Protein AF-A0A6G0HHI4-F1 (afdb_monomer)

Organism: Larimichthys crocea (NCBI:txid215358)

pLDDT: mean 81.42, std 19.6, range [35.16, 97.31]

Foldseek 3Di:
DDDDPDDPPPPPPVLPAFDFAADALVLLQVLVLVLVVPQDPVQVVCVVVVHHDPVNVVSVVVSLVVSLVSLLVRRCVRRVVVLVVVLVVDVVPDPPDPSPPRRQDDLVSSCRSHPCSVQVNCCVNVVNRGDDDPVNVVSSSVSSVSSSVSNSVVSVVVVVVSVVVPDDPDDDD

Secondary structure (DSSP, 8-state):
-------------------PPPPPHHHHHHHHHHHHTTS-HHHHHHHHTT---HHHHHHHHHHHHHHHHHHHHHHHHHHHHHHHHHHHHHHHH-TT--GGGSSPPPHHHHHHHHTTHHHHHHHHHHSSPPPP-HHHHHHHHHHHHHHHHHHHHHHHHHHHHHHHTTS------

Sequence (173 aa):
MENEDSLEESRELTYRKLDVPIITSEALEPVVTLFLSAITDDQWVLLAADQIDFETFTLLYDMCHEVTNVITTWILDVVEPQIKNWISTATAQDRNMRHHDYYSLTEDNVKASIGNSFDRCFGEVTGIPQERSNESVILLEMIASEVKKRLNESLAGLISSAGQSVLPTDRVY

Solvent-accessible surface area (backbone atoms only — not comparable to full-atom values): 10360 Å² total; per-residue (Å²): 140,83,87,90,89,81,79,84,72,76,78,74,74,76,80,62,76,80,69,70,59,74,50,51,26,80,76,47,36,67,57,54,43,59,43,58,70,68,58,47,73,70,54,52,53,34,49,77,69,80,39,79,54,72,67,59,48,50,45,55,50,52,40,55,51,51,53,39,48,52,55,38,51,58,40,42,72,52,38,50,60,52,52,54,51,48,52,59,52,39,78,75,72,56,93,80,68,77,70,76,84,62,72,69,66,49,49,66,56,43,43,63,20,39,63,61,23,62,39,49,24,53,12,65,70,69,71,48,89,50,72,90,44,73,67,57,49,52,50,49,51,54,46,22,50,53,32,33,49,56,48,44,54,52,51,52,52,53,56,53,53,61,63,63,75,68,65,79,90,82,79,85,133

Mean predicted aligned error: 10.13 Å

Nearest PDB structures (foldseek):
  8x61-assembly1_C  TM=5.637E-01  e=3.026E-01  Escherichia coli K-12
  6n63-assembly1_A-2  TM=2.030E-01  e=3.535E+00  Bacillus thermotolerans

Radius of gyration: 23.06 Å; Cα contacts (8 Å, |Δi|>4): 121; chains: 1; bounding box: 66×43×77 Å

Structure (mmCIF, N/CA/C/O backbone):
data_AF-A0A6G0HHI4-F1
#
_entry.id   AF-A0A6G0HHI4-F1
#
loop_
_atom_site.group_PDB
_atom_site.id
_atom_site.type_symbol
_atom_site.label_atom_id
_atom_site.label_alt_id
_atom_site.label_comp_id
_atom_site.label_asym_id
_atom_site.label_entity_id
_atom_site.label_seq_id
_atom_site.pdbx_PDB_ins_code
_atom_site.Cartn_x
_atom_site.Cartn_y
_atom_site.Cartn_z
_atom_site.occupancy
_atom_site.B_iso_or_equiv
_atom_site.auth_seq_id
_atom_site.auth_comp_id
_atom_site.auth_asym_id
_atom_site.auth_atom_id
_atom_site.pdbx_PDB_model_num
ATOM 1 N N . MET A 1 1 ? 20.459 30.295 -53.276 1.00 40.28 1 MET A N 1
ATOM 2 C CA . MET A 1 1 ? 21.750 29.786 -52.782 1.00 40.28 1 MET A CA 1
ATOM 3 C C . MET A 1 1 ? 21.538 29.578 -51.304 1.00 40.28 1 MET A C 1
ATOM 5 O O . MET A 1 1 ? 21.329 30.546 -50.587 1.00 40.28 1 MET A O 1
ATOM 9 N N . GLU A 1 2 ? 21.329 28.316 -50.962 1.00 41.97 2 GLU A N 1
ATOM 10 C CA . GLU A 1 2 ? 20.867 27.834 -49.666 1.00 41.97 2 GLU A CA 1
ATOM 11 C C . GLU A 1 2 ? 22.032 27.687 -48.676 1.00 41.97 2 GLU A C 1
ATOM 13 O O . GLU A 1 2 ? 23.182 27.561 -49.099 1.00 41.97 2 GLU A O 1
ATOM 18 N N . ASN A 1 3 ? 21.641 27.576 -47.402 1.00 41.69 3 ASN A N 1
ATOM 19 C CA . ASN A 1 3 ? 22.315 26.904 -46.286 1.00 41.69 3 ASN A CA 1
ATOM 20 C C . ASN A 1 3 ? 23.308 27.720 -45.451 1.00 41.69 3 ASN A C 1
ATOM 22 O O . ASN A 1 3 ? 24.467 27.867 -45.813 1.00 41.69 3 ASN A O 1
ATOM 26 N N . GLU A 1 4 ? 22.840 28.143 -44.272 1.00 44.84 4 GLU A N 1
ATOM 27 C CA . GLU A 1 4 ? 23.385 27.676 -42.983 1.00 44.84 4 GLU A CA 1
ATOM 28 C C . GLU A 1 4 ? 22.362 27.941 -41.852 1.00 44.84 4 GLU A C 1
ATOM 30 O O . GLU A 1 4 ? 22.634 28.606 -40.861 1.00 44.84 4 GLU A O 1
ATOM 35 N N . ASP A 1 5 ? 21.147 27.407 -42.023 1.00 45.94 5 ASP A N 1
ATOM 36 C CA . ASP A 1 5 ? 20.240 27.080 -40.914 1.00 45.94 5 ASP A CA 1
ATOM 37 C C . ASP A 1 5 ? 20.416 25.579 -40.641 1.00 45.94 5 ASP A C 1
ATOM 39 O O . ASP A 1 5 ? 19.702 24.752 -41.201 1.00 45.94 5 ASP A O 1
ATOM 43 N N . SER A 1 6 ? 21.417 25.181 -39.854 1.00 48.25 6 SER A N 1
ATOM 44 C CA . SER A 1 6 ? 21.465 23.814 -39.318 1.00 48.25 6 SER A CA 1
ATOM 45 C C . SER A 1 6 ? 22.495 23.699 -38.203 1.00 48.25 6 SER A C 1
ATOM 47 O O . SER A 1 6 ? 23.690 23.723 -38.488 1.00 48.25 6 SER A O 1
ATOM 49 N N . LEU A 1 7 ? 22.019 23.554 -36.963 1.00 41.88 7 LEU A N 1
ATOM 50 C CA . LEU A 1 7 ? 22.574 22.681 -35.905 1.00 41.88 7 LEU A CA 1
ATOM 51 C C . LEU A 1 7 ? 21.975 22.968 -34.518 1.00 41.88 7 LEU A C 1
ATOM 53 O O . LEU A 1 7 ? 22.520 22.537 -33.508 1.00 41.88 7 LEU A O 1
ATOM 57 N N . GLU A 1 8 ? 20.806 23.602 -34.435 1.00 37.97 8 GLU A N 1
ATOM 58 C CA . GLU A 1 8 ? 19.941 23.438 -33.264 1.00 37.97 8 GLU A CA 1
ATOM 59 C C . GLU A 1 8 ? 19.093 22.173 -33.462 1.00 37.97 8 GLU A C 1
ATOM 61 O O . GLU A 1 8 ? 17.866 22.197 -33.527 1.00 37.97 8 GLU A O 1
ATOM 66 N N . GLU A 1 9 ? 19.789 21.044 -33.650 1.00 39.16 9 GLU A N 1
ATOM 67 C CA . GLU A 1 9 ? 19.179 19.723 -33.622 1.00 39.16 9 GLU A CA 1
ATOM 68 C C . GLU A 1 9 ? 18.684 19.532 -32.193 1.00 39.16 9 GLU A C 1
ATOM 70 O O . GLU A 1 9 ? 19.435 19.302 -31.240 1.00 39.16 9 GLU A O 1
ATOM 75 N N . SER A 1 10 ? 17.392 19.789 -32.057 1.00 40.38 10 SER A N 1
ATOM 76 C CA . SER A 1 10 ? 16.612 19.694 -30.849 1.00 40.38 10 SER A CA 1
ATOM 77 C C . SER A 1 10 ? 16.798 18.276 -30.337 1.00 40.38 10 SER A C 1
ATOM 79 O O . SER A 1 10 ? 16.178 17.332 -30.822 1.00 40.38 10 SER A O 1
ATOM 81 N N . ARG A 1 11 ? 17.702 18.108 -29.370 1.00 42.28 11 ARG A N 1
ATOM 82 C CA . ARG A 1 11 ? 17.750 16.918 -28.532 1.00 42.28 11 ARG A CA 1
ATOM 83 C C . ARG A 1 11 ? 16.449 16.911 -27.745 1.00 42.28 11 ARG A C 1
ATOM 85 O O . ARG A 1 11 ? 16.409 17.364 -26.603 1.00 42.28 11 ARG A O 1
ATOM 92 N N . GLU A 1 12 ? 15.382 16.425 -28.372 1.00 39.66 12 GLU A N 1
ATOM 93 C CA . GLU A 1 12 ? 14.234 15.855 -27.687 1.00 39.66 12 GLU A CA 1
ATOM 94 C C . GLU A 1 12 ? 14.787 14.704 -26.850 1.00 39.66 12 GLU A C 1
ATOM 96 O O . GLU A 1 12 ? 14.835 13.545 -27.258 1.00 39.66 12 GLU A O 1
ATOM 101 N N . LEU A 1 13 ? 15.293 15.055 -25.669 1.00 42.84 13 LEU A N 1
ATOM 102 C CA . LEU A 1 13 ? 15.484 14.134 -24.572 1.00 42.84 13 LEU A CA 1
ATOM 103 C C . LEU A 1 13 ? 14.096 13.556 -24.330 1.00 42.84 13 LEU A C 1
ATOM 105 O O . LEU A 1 13 ? 13.238 14.200 -23.728 1.00 42.84 13 LEU A O 1
ATOM 109 N N . THR A 1 14 ? 13.830 12.389 -24.910 1.00 45.72 14 THR A N 1
ATOM 110 C CA . THR A 1 14 ? 12.568 11.691 -24.732 1.00 45.72 14 THR A CA 1
ATOM 111 C C . THR A 1 14 ? 12.536 11.267 -23.269 1.00 45.72 14 THR A C 1
ATOM 113 O O . THR A 1 14 ? 13.063 10.216 -22.908 1.00 45.72 14 THR A O 1
ATOM 116 N N . TYR A 1 15 ? 12.001 12.123 -22.396 1.00 50.81 15 TYR A N 1
ATOM 117 C CA . TYR A 1 15 ? 11.736 11.804 -20.999 1.00 50.81 15 TYR A CA 1
ATOM 118 C C . TYR A 1 15 ? 10.744 10.643 -20.987 1.00 50.81 15 TYR A C 1
ATOM 120 O O . TYR A 1 15 ? 9.532 10.837 -21.079 1.00 50.81 15 TYR A O 1
ATOM 128 N N . ARG A 1 16 ? 11.255 9.409 -20.950 1.00 60.31 16 ARG A N 1
ATOM 129 C CA . ARG A 1 16 ? 10.415 8.227 -20.784 1.00 60.31 16 ARG A CA 1
ATOM 130 C C . ARG A 1 16 ? 9.965 8.199 -19.334 1.00 60.31 16 ARG A C 1
ATOM 132 O O . ARG A 1 16 ? 10.750 7.932 -18.433 1.00 60.31 16 ARG A O 1
ATOM 139 N N . LYS A 1 17 ? 8.703 8.560 -19.123 1.00 71.44 17 LYS A N 1
ATOM 140 C CA . LYS A 1 17 ? 8.039 8.467 -17.828 1.00 71.44 17 LYS A CA 1
ATOM 141 C C . LYS A 1 17 ? 7.847 6.988 -17.486 1.00 71.44 17 LYS A C 1
ATOM 143 O O . LYS A 1 17 ? 7.462 6.217 -18.358 1.00 71.44 17 LYS A O 1
ATOM 148 N N . LEU A 1 18 ? 8.136 6.608 -16.243 1.00 82.00 18 LEU A N 1
ATOM 149 C CA . LEU A 1 18 ? 7.838 5.268 -15.744 1.00 82.00 18 LEU A CA 1
ATOM 150 C C . LEU A 1 18 ? 6.325 5.078 -15.649 1.00 82.00 18 LEU A C 1
ATOM 152 O O . LEU A 1 18 ? 5.628 5.913 -15.062 1.00 82.00 18 LEU A O 1
ATOM 156 N N . ASP A 1 19 ? 5.839 3.968 -16.189 1.00 86.44 19 ASP A N 1
ATOM 157 C CA . ASP A 1 19 ? 4.467 3.535 -15.980 1.00 86.44 19 ASP A CA 1
ATOM 158 C C . ASP A 1 19 ? 4.373 2.901 -14.593 1.00 86.44 19 ASP A C 1
ATOM 160 O O . ASP A 1 19 ? 4.983 1.866 -14.319 1.00 86.44 19 ASP A O 1
ATOM 164 N N . VAL A 1 20 ? 3.631 3.551 -13.701 1.00 90.81 20 VAL A N 1
ATOM 165 C CA . VAL A 1 20 ? 3.401 3.081 -12.332 1.00 90.81 20 VAL A CA 1
ATOM 166 C C . VAL A 1 20 ? 2.011 2.447 -12.275 1.00 90.81 20 VAL A C 1
ATOM 168 O O . VAL A 1 20 ? 1.058 3.066 -12.756 1.00 90.81 20 VAL A O 1
ATOM 171 N N . PRO A 1 21 ? 1.862 1.231 -11.718 1.00 93.88 21 PRO A N 1
ATOM 172 C CA . PRO A 1 21 ? 0.564 0.571 -11.650 1.00 93.88 21 PRO A CA 1
ATOM 173 C C . PRO A 1 21 ? -0.391 1.329 -10.731 1.00 93.88 21 PRO A C 1
ATOM 175 O O . PRO A 1 21 ? 0.035 2.021 -9.812 1.00 93.88 21 PRO A O 1
ATOM 178 N N . ILE A 1 22 ? -1.692 1.160 -10.946 1.00 94.06 22 ILE A N 1
ATOM 179 C CA . ILE A 1 22 ? -2.702 1.580 -9.973 1.00 94.06 22 ILE A CA 1
ATOM 180 C C . ILE A 1 22 ? -2.831 0.454 -8.946 1.00 94.06 22 ILE A C 1
ATOM 182 O O . ILE A 1 22 ? -3.138 -0.680 -9.314 1.00 94.06 22 ILE A O 1
ATOM 186 N N . ILE A 1 23 ? -2.598 0.760 -7.673 1.00 94.50 23 ILE A N 1
ATOM 187 C CA . ILE A 1 23 ? -2.856 -0.167 -6.570 1.00 94.50 23 ILE A CA 1
ATOM 188 C C . ILE A 1 23 ? -4.351 -0.136 -6.286 1.00 94.50 23 ILE A C 1
ATOM 190 O O . ILE A 1 23 ? -4.902 0.934 -6.032 1.00 94.50 23 ILE A O 1
ATOM 194 N N . THR A 1 24 ? -5.017 -1.287 -6.331 1.00 93.81 24 THR A N 1
ATOM 195 C CA . THR A 1 24 ? -6.453 -1.392 -6.033 1.00 93.81 24 THR A CA 1
ATOM 196 C C . THR A 1 24 ? -6.689 -1.732 -4.564 1.00 93.81 24 THR A C 1
ATOM 198 O O . THR A 1 24 ? -5.782 -2.196 -3.872 1.00 93.81 24 THR A O 1
ATOM 201 N N . SER A 1 25 ? -7.908 -1.505 -4.065 1.00 93.12 25 SER A N 1
ATOM 202 C CA . SER A 1 25 ? -8.268 -1.937 -2.709 1.00 93.12 25 SER A CA 1
ATOM 203 C C . SER A 1 25 ? -8.204 -3.460 -2.572 1.00 93.12 25 SER A C 1
ATOM 205 O O . SER A 1 25 ? -7.693 -3.942 -1.566 1.00 93.12 25 SER A O 1
ATOM 207 N N . GLU A 1 26 ? -8.570 -4.207 -3.622 1.00 93.38 26 GLU A N 1
ATOM 208 C CA . GLU A 1 26 ? -8.493 -5.678 -3.641 1.00 93.38 26 GLU A CA 1
ATOM 209 C C . GLU A 1 26 ? -7.058 -6.200 -3.442 1.00 93.38 26 GLU A C 1
ATOM 211 O O . GLU A 1 26 ? -6.854 -7.280 -2.894 1.00 93.38 26 GLU A O 1
ATOM 216 N N . ALA A 1 27 ? -6.045 -5.437 -3.868 1.00 92.50 27 ALA A N 1
ATOM 217 C CA . ALA A 1 27 ? -4.642 -5.790 -3.652 1.00 92.50 27 ALA A CA 1
ATOM 218 C C . ALA A 1 27 ? -4.217 -5.659 -2.178 1.00 92.50 27 ALA A C 1
ATOM 220 O O . ALA A 1 27 ? -3.324 -6.374 -1.722 1.00 92.50 27 ALA A O 1
ATOM 221 N N . LEU A 1 28 ? -4.843 -4.740 -1.437 1.00 95.00 28 LEU A N 1
ATOM 222 C CA . LEU A 1 28 ? -4.526 -4.432 -0.039 1.00 95.00 28 LEU A CA 1
ATOM 223 C C . LEU A 1 28 ? -5.401 -5.217 0.947 1.00 95.00 28 LEU A C 1
ATOM 225 O O . LEU A 1 28 ? -4.963 -5.494 2.065 1.00 95.00 28 LEU A O 1
ATOM 229 N N . GLU A 1 29 ? -6.616 -5.584 0.535 1.00 95.62 29 GLU A N 1
ATOM 230 C CA . GLU A 1 29 ? -7.634 -6.245 1.358 1.00 95.62 29 GLU A CA 1
ATOM 231 C C . GLU A 1 29 ? -7.112 -7.480 2.111 1.00 95.62 29 GLU A C 1
ATOM 233 O O . GLU A 1 29 ? -7.363 -7.560 3.317 1.00 95.62 29 GLU A O 1
ATOM 238 N N . PRO A 1 30 ? -6.340 -8.411 1.507 1.00 96.06 30 PRO A N 1
ATOM 239 C CA . PRO A 1 30 ? -5.863 -9.591 2.228 1.00 96.06 30 PRO A CA 1
ATOM 240 C C . PRO A 1 30 ? -4.956 -9.242 3.412 1.00 96.06 30 PRO A C 1
ATOM 242 O O . PRO A 1 30 ? -5.048 -9.872 4.464 1.00 96.06 30 PRO A O 1
ATOM 245 N N . VAL A 1 31 ? -4.099 -8.228 3.253 1.00 96.38 31 VAL A N 1
ATOM 246 C CA . VAL A 1 31 ? -3.189 -7.777 4.313 1.00 96.38 31 VAL A CA 1
ATOM 247 C C . VAL A 1 31 ? -3.983 -7.086 5.409 1.00 96.38 31 VAL A C 1
ATOM 249 O O . VAL A 1 31 ? -3.876 -7.462 6.571 1.00 96.38 31 VAL A O 1
ATOM 252 N N . VAL A 1 32 ? -4.824 -6.116 5.051 1.00 95.81 32 VAL A N 1
ATOM 253 C CA . VAL A 1 32 ? -5.610 -5.361 6.036 1.00 95.81 32 VAL A CA 1
ATOM 254 C C . VAL A 1 32 ? -6.547 -6.293 6.813 1.00 95.81 32 VAL A C 1
ATOM 256 O O . VAL A 1 32 ? -6.601 -6.224 8.038 1.00 95.81 32 VAL A O 1
ATOM 259 N N . THR A 1 33 ? -7.208 -7.234 6.136 1.00 96.62 33 THR A N 1
ATOM 260 C CA . THR A 1 33 ? -8.080 -8.234 6.776 1.00 96.62 33 THR A CA 1
ATOM 261 C C . THR A 1 33 ? -7.317 -9.111 7.761 1.00 96.62 33 THR A C 1
ATOM 263 O O . THR A 1 33 ? -7.795 -9.343 8.872 1.00 96.62 33 THR A O 1
ATOM 266 N N . LEU A 1 34 ? -6.125 -9.589 7.385 1.00 96.56 34 LEU A N 1
ATOM 267 C CA . LEU A 1 34 ? -5.307 -10.443 8.247 1.00 96.56 34 LEU A CA 1
ATOM 268 C C . LEU A 1 34 ? -5.020 -9.772 9.594 1.00 96.56 34 LEU A C 1
ATOM 270 O O . LEU A 1 34 ? -5.200 -10.400 10.634 1.00 96.56 34 LEU A O 1
ATOM 274 N N . PHE A 1 35 ? -4.613 -8.504 9.579 1.00 96.88 35 PHE A N 1
ATOM 275 C CA . PHE A 1 35 ? -4.255 -7.792 10.805 1.00 96.88 35 PHE A CA 1
ATOM 276 C C . PHE A 1 35 ? -5.476 -7.298 11.583 1.00 96.88 35 PHE A C 1
ATOM 278 O O . PHE A 1 35 ? -5.524 -7.471 12.798 1.00 96.88 35 PHE A O 1
ATOM 285 N N . LEU A 1 36 ? -6.491 -6.737 10.918 1.00 94.94 36 LEU A N 1
ATOM 286 C CA . LEU A 1 36 ? -7.679 -6.231 11.617 1.00 94.94 36 LEU A CA 1
ATOM 287 C C . LEU A 1 36 ? -8.533 -7.351 12.224 1.00 94.94 36 LEU A C 1
ATOM 289 O O . LEU A 1 36 ? -9.130 -7.147 13.277 1.00 94.94 36 LEU A O 1
ATOM 293 N N . SER A 1 37 ? -8.557 -8.544 11.619 1.00 94.69 37 SER A N 1
ATOM 294 C CA . SER A 1 37 ? -9.249 -9.712 12.193 1.00 94.69 37 SER A CA 1
ATOM 295 C C . SER A 1 37 ? -8.569 -10.282 13.442 1.00 94.69 37 SER A C 1
ATOM 297 O O . SER A 1 37 ? -9.194 -11.043 14.179 1.00 94.69 37 SER A O 1
ATOM 299 N N . ALA A 1 38 ? -7.309 -9.912 13.693 1.00 96.06 38 ALA A N 1
ATOM 300 C CA . ALA A 1 38 ? -6.579 -10.291 14.898 1.00 96.06 38 ALA A CA 1
ATOM 301 C C . ALA A 1 38 ? -6.856 -9.351 16.086 1.00 96.06 38 ALA A C 1
ATOM 303 O O . ALA A 1 38 ? -6.501 -9.691 17.214 1.00 96.06 38 ALA A O 1
ATOM 304 N N . ILE A 1 39 ? -7.495 -8.197 15.854 1.00 95.88 39 ILE A N 1
ATOM 305 C CA . ILE A 1 39 ? -7.887 -7.265 16.915 1.00 95.88 39 ILE A CA 1
ATOM 306 C C . ILE A 1 39 ? -9.145 -7.798 17.605 1.00 95.88 39 ILE A C 1
ATOM 308 O O . ILE A 1 39 ? -10.177 -8.027 16.971 1.00 95.88 39 ILE A O 1
ATOM 312 N N . THR A 1 40 ? -9.051 -7.991 18.917 1.00 96.12 40 THR A N 1
ATOM 313 C CA . THR A 1 40 ? -10.148 -8.491 19.758 1.00 96.12 40 THR A CA 1
ATOM 314 C C . THR A 1 40 ? -11.193 -7.412 20.056 1.00 96.12 40 THR A C 1
ATOM 316 O O . THR A 1 40 ? -10.910 -6.218 19.976 1.00 96.12 40 THR A O 1
ATOM 319 N N . ASP A 1 41 ? -12.398 -7.818 20.467 1.00 95.75 41 ASP A N 1
ATOM 320 C CA . ASP A 1 41 ? -13.475 -6.883 20.832 1.00 95.75 41 ASP A CA 1
ATOM 321 C C . ASP A 1 41 ? -13.051 -5.894 21.935 1.00 95.75 41 ASP A C 1
ATOM 323 O O . ASP A 1 41 ? -13.337 -4.701 21.840 1.00 95.75 41 ASP A O 1
ATOM 327 N N . ASP A 1 42 ? -12.315 -6.359 22.952 1.00 96.75 42 ASP A N 1
ATOM 328 C CA . ASP A 1 42 ? -11.814 -5.500 24.033 1.00 96.75 42 ASP A CA 1
ATOM 329 C C . ASP A 1 42 ? -10.817 -4.452 23.506 1.00 96.75 42 ASP A C 1
ATOM 331 O O . ASP A 1 42 ? -10.856 -3.288 23.912 1.00 96.75 42 ASP A O 1
ATOM 335 N N . GLN A 1 43 ? -9.960 -4.829 22.554 1.00 96.81 43 GLN A N 1
ATOM 336 C CA . GLN A 1 43 ? -9.022 -3.908 21.906 1.00 96.81 43 GLN A CA 1
ATOM 337 C C . GLN A 1 43 ? -9.743 -2.899 21.008 1.00 96.81 43 GLN A C 1
ATOM 339 O O . GLN A 1 43 ? -9.385 -1.721 21.004 1.00 96.81 43 GLN A O 1
ATOM 344 N N . TRP A 1 44 ? -10.807 -3.309 20.313 1.00 95.06 44 TRP A N 1
ATOM 345 C CA . TRP A 1 44 ? -11.673 -2.379 19.584 1.00 95.06 44 TRP A CA 1
ATOM 346 C C . TRP A 1 44 ? -12.342 -1.362 20.513 1.00 95.06 44 TRP A C 1
ATOM 348 O O . TRP A 1 44 ? -12.425 -0.182 20.168 1.00 95.06 44 TRP A O 1
ATOM 358 N N . VAL A 1 45 ? -12.771 -1.782 21.708 1.00 96.31 45 VAL A N 1
ATOM 359 C CA . VAL A 1 45 ? -13.318 -0.873 22.731 1.00 96.31 45 VAL A CA 1
ATOM 360 C C . VAL A 1 45 ? -12.260 0.123 23.212 1.00 96.31 45 VAL A C 1
ATOM 362 O O . VAL A 1 45 ? -12.577 1.303 23.370 1.00 96.31 45 VAL A O 1
ATOM 365 N N . LEU A 1 46 ? -11.012 -0.312 23.414 1.00 96.81 46 LEU A N 1
ATOM 366 C CA . LEU A 1 46 ? -9.909 0.587 23.772 1.00 96.81 46 LEU A CA 1
ATOM 367 C C . LEU A 1 46 ? -9.631 1.610 22.667 1.00 96.81 46 LEU A C 1
ATOM 369 O O . LEU A 1 46 ? -9.570 2.805 22.956 1.00 96.81 46 LEU A O 1
ATOM 373 N N . LEU A 1 47 ? -9.542 1.163 21.411 1.00 93.50 47 LEU A N 1
ATOM 374 C CA . LEU A 1 47 ? -9.327 2.040 20.257 1.00 93.50 47 LEU A CA 1
ATOM 375 C C . LEU A 1 47 ? -10.437 3.088 20.127 1.00 93.50 47 LEU A C 1
ATOM 377 O O . LEU A 1 47 ? -10.149 4.257 19.889 1.00 93.50 47 LEU A O 1
ATOM 381 N N . ALA A 1 48 ? -11.695 2.701 20.352 1.00 92.81 48 ALA A N 1
ATOM 382 C CA . ALA A 1 48 ? -12.830 3.626 20.352 1.00 92.81 48 ALA A CA 1
ATOM 383 C C . ALA A 1 48 ? -12.777 4.670 21.487 1.00 92.81 48 ALA A C 1
ATOM 385 O O . ALA A 1 48 ? -13.468 5.686 21.420 1.00 92.81 48 ALA A O 1
ATOM 386 N N . ALA A 1 49 ? -11.978 4.422 22.527 1.00 96.44 49 ALA A N 1
ATOM 387 C CA . ALA A 1 49 ? -11.717 5.338 23.634 1.00 96.44 49 ALA A CA 1
ATOM 388 C C . ALA A 1 49 ? -10.380 6.098 23.487 1.00 96.44 49 ALA A C 1
ATOM 390 O O . ALA A 1 49 ? -9.893 6.651 24.476 1.00 96.44 49 ALA A O 1
ATOM 391 N N . ASP A 1 50 ? -9.781 6.101 22.289 1.00 93.94 50 ASP A N 1
ATOM 392 C CA . ASP A 1 50 ? -8.459 6.672 21.983 1.00 93.94 50 ASP A CA 1
ATOM 393 C C . ASP A 1 50 ? -7.322 6.081 22.840 1.00 93.94 50 ASP A C 1
ATOM 395 O O . ASP A 1 50 ? -6.305 6.726 23.114 1.00 93.94 50 ASP A O 1
ATOM 399 N N . GLN A 1 51 ? -7.489 4.835 23.286 1.00 96.62 51 GLN A N 1
ATOM 400 C CA . GLN A 1 51 ? -6.483 4.082 24.024 1.00 96.62 51 GLN A CA 1
ATOM 401 C C . GLN A 1 51 ? -5.923 2.965 23.154 1.00 96.62 51 GLN A C 1
ATOM 403 O O . GLN A 1 51 ? -6.637 2.305 22.406 1.00 96.62 51 GLN A O 1
ATOM 408 N N . ILE A 1 52 ? -4.621 2.731 23.279 1.00 96.19 52 ILE A N 1
ATOM 409 C CA . ILE A 1 52 ? -3.937 1.671 22.553 1.00 96.19 52 ILE A CA 1
ATOM 410 C C . ILE A 1 52 ? -3.038 0.910 23.519 1.00 96.19 52 ILE A C 1
ATOM 412 O O . ILE A 1 52 ? -2.197 1.497 24.205 1.00 96.19 52 ILE A O 1
ATOM 416 N N . ASP A 1 53 ? -3.254 -0.398 23.612 1.00 96.56 53 ASP A N 1
ATOM 417 C CA . ASP A 1 53 ? -2.331 -1.278 24.314 1.00 96.56 53 ASP A CA 1
ATOM 418 C C . ASP A 1 53 ? -1.147 -1.653 23.411 1.00 96.56 53 ASP A C 1
ATOM 420 O O . ASP A 1 53 ? -1.106 -1.356 22.214 1.00 96.56 53 ASP A O 1
ATOM 424 N N . PHE A 1 54 ? -0.131 -2.274 24.006 1.00 96.50 54 PHE A N 1
ATOM 425 C CA . PHE A 1 54 ? 1.086 -2.621 23.280 1.00 96.50 54 PHE A CA 1
ATOM 426 C C . PHE A 1 54 ? 0.828 -3.625 22.146 1.00 96.50 54 PHE A C 1
ATOM 428 O O . PHE A 1 54 ? 1.419 -3.500 21.079 1.00 96.50 54 PHE A O 1
ATOM 435 N N . GLU A 1 55 ? -0.061 -4.595 22.359 1.00 96.44 55 GLU A N 1
ATOM 436 C CA . GLU A 1 55 ? -0.358 -5.642 21.378 1.00 96.44 55 GLU A CA 1
ATOM 437 C C . GLU A 1 55 ? -1.076 -5.073 20.149 1.00 96.44 55 GLU A C 1
ATOM 439 O O . GLU A 1 55 ? -0.659 -5.316 19.016 1.00 96.44 55 GLU A O 1
ATOM 444 N N . THR A 1 56 ? -2.078 -4.225 20.370 1.00 96.88 56 THR A N 1
ATOM 445 C CA . THR A 1 56 ? -2.795 -3.495 19.318 1.00 96.88 56 THR A CA 1
ATOM 446 C C . THR A 1 56 ? -1.848 -2.574 18.558 1.00 96.88 56 THR A C 1
ATOM 448 O O . THR A 1 56 ? -1.887 -2.523 17.329 1.00 96.88 56 THR A O 1
ATOM 451 N N . PHE A 1 57 ? -0.953 -1.874 19.264 1.00 96.69 57 PHE A N 1
ATOM 452 C CA . PHE A 1 57 ? 0.074 -1.052 18.624 1.00 96.69 57 PHE A CA 1
ATOM 453 C C . PHE A 1 57 ? 0.971 -1.880 17.699 1.00 96.69 57 PHE A C 1
ATOM 455 O O . PHE A 1 57 ? 1.184 -1.484 16.554 1.00 96.69 57 PHE A O 1
ATOM 462 N N . THR A 1 58 ? 1.469 -3.028 18.163 1.00 97.00 58 THR A N 1
ATOM 463 C CA . THR A 1 58 ? 2.300 -3.919 17.344 1.00 97.00 58 THR A CA 1
ATOM 464 C C . THR A 1 58 ? 1.543 -4.421 16.117 1.00 97.00 58 THR A C 1
ATOM 466 O O . THR A 1 58 ? 2.075 -4.324 15.016 1.00 97.00 58 THR A O 1
ATOM 469 N N . LEU A 1 59 ? 0.288 -4.855 16.267 1.00 97.00 59 LEU A N 1
ATOM 470 C CA . LEU A 1 59 ? -0.537 -5.311 15.141 1.00 97.00 59 LEU A CA 1
ATOM 471 C C . LEU A 1 59 ? -0.735 -4.221 14.079 1.00 97.00 59 LEU A C 1
ATOM 473 O O . LEU A 1 59 ? -0.558 -4.478 12.889 1.00 97.00 59 LEU A O 1
ATOM 477 N N . LEU A 1 60 ? -1.074 -2.996 14.489 1.00 95.69 60 LEU A N 1
ATOM 478 C CA . LEU A 1 60 ? -1.280 -1.880 13.559 1.00 95.69 60 LEU A CA 1
ATOM 479 C C . LEU A 1 60 ? 0.030 -1.409 12.913 1.00 95.69 60 LEU A C 1
ATOM 481 O O . LEU A 1 60 ? 0.034 -1.014 11.744 1.00 95.69 60 LEU A O 1
ATOM 485 N N . TYR A 1 61 ? 1.140 -1.466 13.650 1.00 95.62 61 TYR A N 1
ATOM 486 C CA . TYR A 1 61 ? 2.470 -1.176 13.121 1.00 95.62 61 TYR A CA 1
ATOM 487 C C . TYR A 1 61 ? 2.878 -2.195 12.051 1.00 95.62 61 TYR A C 1
ATOM 489 O O . TYR A 1 61 ? 3.254 -1.803 10.943 1.00 95.62 61 TYR A O 1
ATOM 497 N N . ASP A 1 62 ? 2.743 -3.487 12.351 1.00 97.19 62 ASP A N 1
ATOM 498 C CA . ASP A 1 62 ? 3.072 -4.575 11.428 1.00 97.19 62 ASP A CA 1
ATOM 499 C C . ASP A 1 62 ? 2.169 -4.538 10.189 1.00 97.19 62 ASP A C 1
ATOM 501 O O . ASP A 1 62 ? 2.649 -4.699 9.067 1.00 97.19 62 ASP A O 1
ATOM 505 N N . MET A 1 63 ? 0.885 -4.204 10.357 1.00 96.62 63 MET A N 1
ATOM 506 C CA . MET A 1 63 ? -0.029 -3.973 9.237 1.00 96.62 63 MET A CA 1
ATOM 507 C C . MET A 1 63 ? 0.477 -2.863 8.312 1.00 96.62 63 MET A C 1
ATOM 509 O O . MET A 1 63 ? 0.555 -3.061 7.099 1.00 96.62 63 MET A O 1
ATOM 513 N N . CYS A 1 64 ? 0.842 -1.698 8.859 1.00 95.81 64 CYS A N 1
ATOM 514 C CA . CYS A 1 64 ? 1.385 -0.588 8.070 1.00 95.81 64 CYS A CA 1
ATOM 515 C C . CYS A 1 64 ? 2.679 -0.987 7.345 1.00 95.81 64 CYS A C 1
ATOM 517 O O . CYS A 1 64 ? 2.899 -0.599 6.191 1.00 95.81 64 CYS A O 1
ATOM 519 N N . HIS A 1 65 ? 3.532 -1.773 8.006 1.00 96.31 65 HIS A N 1
ATOM 520 C CA . HIS A 1 65 ? 4.762 -2.289 7.420 1.00 96.31 65 HIS A CA 1
ATOM 521 C C . HIS A 1 65 ? 4.482 -3.223 6.234 1.00 96.31 65 HIS A C 1
ATOM 523 O O . HIS A 1 65 ? 5.044 -3.029 5.154 1.00 96.31 65 HIS A O 1
ATOM 529 N N . GLU A 1 66 ? 3.575 -4.186 6.392 1.00 97.31 66 GLU A N 1
ATOM 530 C CA . GLU A 1 66 ? 3.234 -5.137 5.329 1.00 97.31 66 GLU A CA 1
ATOM 531 C C . GLU A 1 66 ? 2.487 -4.492 4.166 1.00 97.31 66 GLU A C 1
ATOM 533 O O . GLU A 1 66 ? 2.781 -4.773 3.006 1.00 97.31 66 GLU A O 1
ATOM 538 N N . VAL A 1 67 ? 1.595 -3.544 4.442 1.00 96.00 67 VAL A N 1
ATOM 539 C CA . VAL A 1 67 ? 0.985 -2.695 3.412 1.00 96.00 67 VAL A CA 1
ATOM 540 C C . VAL A 1 67 ? 2.059 -1.985 2.582 1.00 96.00 67 VAL A C 1
ATOM 542 O O . VAL A 1 67 ? 2.014 -1.990 1.350 1.00 96.00 67 VAL A O 1
ATOM 545 N N . THR A 1 68 ? 3.055 -1.400 3.251 1.00 96.81 68 THR A N 1
ATOM 546 C CA . THR A 1 68 ? 4.175 -0.719 2.588 1.00 96.81 68 THR A CA 1
ATOM 547 C C . THR A 1 68 ? 4.986 -1.698 1.737 1.00 96.81 68 THR A C 1
ATOM 549 O O . THR A 1 68 ? 5.366 -1.357 0.612 1.00 96.81 68 THR A O 1
ATOM 552 N N . ASN A 1 69 ? 5.223 -2.920 2.228 1.00 96.69 69 ASN A N 1
ATOM 553 C CA . ASN A 1 69 ? 5.890 -3.981 1.469 1.00 96.69 69 ASN A CA 1
ATOM 554 C C . ASN A 1 69 ? 5.110 -4.335 0.203 1.00 96.69 69 ASN A C 1
ATOM 556 O O . ASN A 1 69 ? 5.683 -4.291 -0.883 1.00 96.69 69 ASN A O 1
ATOM 560 N N . VAL A 1 70 ? 3.810 -4.621 0.323 1.00 96.06 70 VAL A N 1
ATOM 561 C CA . VAL A 1 70 ? 2.958 -5.006 -0.812 1.00 96.06 70 VAL A CA 1
ATOM 562 C C . VAL A 1 70 ? 2.965 -3.937 -1.894 1.00 96.06 70 VAL A C 1
ATOM 564 O O . VAL A 1 70 ? 3.233 -4.249 -3.052 1.00 96.06 70 VAL A O 1
ATOM 567 N N . ILE A 1 71 ? 2.754 -2.671 -1.526 1.00 96.38 71 ILE A N 1
ATOM 568 C CA . ILE A 1 71 ? 2.770 -1.561 -2.488 1.00 96.38 71 ILE A CA 1
ATOM 569 C C . ILE A 1 71 ? 4.141 -1.449 -3.163 1.00 96.38 71 ILE A C 1
ATOM 571 O O . ILE A 1 71 ? 4.221 -1.297 -4.383 1.00 96.38 71 ILE A O 1
ATOM 575 N N . THR A 1 72 ? 5.222 -1.548 -2.384 1.00 96.75 72 THR A N 1
ATOM 576 C CA . THR A 1 72 ? 6.591 -1.483 -2.915 1.00 96.75 72 THR A CA 1
ATOM 577 C C . THR A 1 72 ? 6.832 -2.596 -3.935 1.00 96.75 72 THR A C 1
ATOM 579 O O . THR A 1 72 ? 7.288 -2.314 -5.041 1.00 96.75 72 THR A O 1
ATOM 582 N N . THR A 1 73 ? 6.496 -3.842 -3.598 1.00 95.94 73 THR A N 1
ATOM 583 C CA . THR A 1 73 ? 6.660 -4.998 -4.489 1.00 95.94 73 THR A CA 1
ATOM 584 C C . THR A 1 73 ? 5.847 -4.838 -5.766 1.00 95.94 73 THR A C 1
ATOM 586 O O . THR A 1 73 ? 6.397 -4.977 -6.853 1.00 95.94 73 THR A O 1
ATOM 589 N N . TRP A 1 74 ? 4.573 -4.458 -5.657 1.00 95.19 74 TRP A N 1
ATOM 590 C CA . TRP A 1 74 ? 3.702 -4.282 -6.821 1.00 95.19 74 TRP A CA 1
ATOM 591 C C . TRP A 1 74 ? 4.220 -3.221 -7.790 1.00 95.19 74 TRP A C 1
ATOM 593 O O . TRP A 1 74 ? 4.187 -3.416 -9.005 1.00 95.19 74 TRP A O 1
ATOM 603 N N . ILE A 1 75 ? 4.714 -2.094 -7.271 1.00 95.25 75 ILE A N 1
ATOM 604 C CA . ILE A 1 75 ? 5.293 -1.053 -8.121 1.00 95.25 75 ILE A CA 1
ATOM 605 C C . ILE A 1 75 ? 6.604 -1.542 -8.752 1.00 95.25 75 ILE A C 1
ATOM 607 O O . ILE A 1 75 ? 6.805 -1.324 -9.949 1.00 95.25 75 ILE A O 1
ATOM 611 N N . LEU A 1 76 ? 7.476 -2.229 -8.001 1.00 94.25 76 LEU A N 1
ATOM 612 C CA . LEU A 1 76 ? 8.724 -2.785 -8.544 1.00 94.25 76 LEU A CA 1
ATOM 613 C C . LEU A 1 76 ? 8.475 -3.797 -9.659 1.00 94.25 76 LEU A C 1
ATOM 615 O O . LEU A 1 76 ? 9.126 -3.697 -10.695 1.00 94.25 76 LEU A O 1
ATOM 619 N N . ASP A 1 77 ? 7.512 -4.703 -9.501 1.00 94.81 77 ASP A N 1
ATOM 620 C CA . ASP A 1 77 ? 7.209 -5.736 -10.500 1.00 94.81 77 ASP A CA 1
ATOM 621 C C . ASP A 1 77 ? 6.872 -5.144 -11.879 1.00 94.81 77 ASP A C 1
ATOM 623 O O . ASP A 1 77 ? 7.143 -5.755 -12.915 1.00 94.81 77 ASP A O 1
ATOM 627 N N . VAL A 1 78 ? 6.328 -3.924 -11.910 1.00 93.69 78 VAL A N 1
ATOM 628 C CA . VAL A 1 78 ? 5.983 -3.204 -13.144 1.00 93.69 78 VAL A CA 1
ATOM 629 C C . VAL A 1 78 ? 7.108 -2.282 -13.613 1.00 93.69 78 VAL A C 1
ATOM 631 O O . VAL A 1 78 ? 7.373 -2.188 -14.815 1.00 93.69 78 VAL A O 1
ATOM 634 N N . VAL A 1 79 ? 7.778 -1.589 -12.695 1.00 90.50 79 VAL A N 1
ATOM 635 C CA . VAL A 1 79 ? 8.790 -0.568 -13.008 1.00 90.50 79 VAL A CA 1
ATOM 636 C C . VAL A 1 79 ? 10.153 -1.186 -13.330 1.00 90.50 79 VAL A C 1
ATOM 638 O O . VAL A 1 79 ? 10.841 -0.734 -14.247 1.00 90.50 79 VAL A O 1
ATOM 641 N N . GLU A 1 80 ? 10.548 -2.251 -12.637 1.00 90.75 80 GLU A N 1
ATOM 642 C CA . GLU A 1 80 ? 11.853 -2.894 -12.806 1.00 90.75 80 GLU A CA 1
ATOM 643 C C . GLU A 1 80 ? 12.094 -3.399 -14.246 1.00 90.75 80 GLU A C 1
ATOM 645 O O . GLU A 1 80 ? 13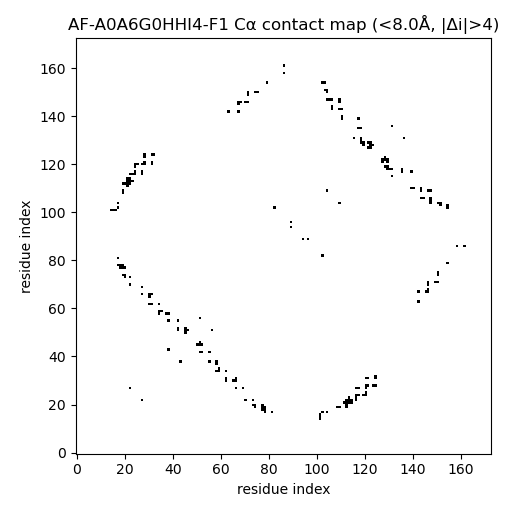.155 -3.104 -14.815 1.00 90.75 80 GLU A O 1
ATOM 650 N N . PRO A 1 81 ? 11.137 -4.089 -14.906 1.00 89.88 81 PRO A N 1
ATOM 651 C CA . PRO A 1 81 ? 11.302 -4.513 -16.295 1.00 89.88 81 PRO A CA 1
ATOM 652 C C . PRO A 1 81 ? 11.446 -3.343 -17.276 1.00 89.88 81 PRO A C 1
ATOM 654 O O . PRO A 1 81 ? 12.217 -3.446 -18.234 1.00 89.88 81 PRO A O 1
ATOM 657 N N . GLN A 1 82 ? 10.751 -2.223 -17.036 1.00 87.56 82 GLN A N 1
ATOM 658 C CA . GLN A 1 82 ? 10.864 -1.022 -17.875 1.00 87.56 82 GLN A CA 1
ATOM 659 C C . GLN A 1 82 ? 12.291 -0.478 -17.838 1.00 87.56 82 GLN A C 1
ATOM 661 O O . GLN A 1 82 ? 12.886 -0.216 -18.883 1.00 87.56 82 GLN A O 1
ATOM 666 N N . ILE A 1 83 ? 12.873 -0.402 -16.641 1.00 83.75 83 ILE A N 1
ATOM 667 C CA . ILE A 1 83 ? 14.234 0.094 -16.429 1.00 83.75 83 ILE A CA 1
ATOM 668 C C . ILE A 1 83 ? 15.257 -0.842 -17.063 1.00 83.75 83 ILE A C 1
ATOM 670 O O . ILE A 1 83 ? 16.139 -0.379 -17.787 1.00 83.75 83 ILE A O 1
ATOM 674 N N . LYS A 1 84 ? 15.121 -2.160 -16.874 1.00 84.88 84 LYS A N 1
ATOM 675 C CA . LYS A 1 84 ? 15.995 -3.151 -17.528 1.00 84.88 84 LYS A CA 1
ATOM 676 C C . LYS A 1 84 ? 15.965 -3.021 -19.051 1.00 84.88 84 LYS A C 1
ATOM 678 O O . LYS A 1 84 ? 17.020 -3.042 -19.684 1.00 84.88 84 LYS A O 1
ATOM 683 N N . ASN A 1 85 ? 14.777 -2.852 -19.632 1.00 83.31 85 ASN A N 1
ATOM 684 C CA . ASN A 1 85 ? 14.616 -2.643 -21.069 1.00 83.31 85 ASN A CA 1
ATOM 685 C C . ASN A 1 85 ? 15.248 -1.321 -21.533 1.00 83.31 85 ASN A C 1
ATOM 687 O O . ASN A 1 85 ? 15.878 -1.252 -22.584 1.00 83.31 85 ASN A O 1
ATOM 691 N N . TRP A 1 86 ? 15.130 -0.250 -20.749 1.00 79.00 86 TRP A N 1
ATOM 692 C CA . TRP A 1 86 ? 15.763 1.020 -21.104 1.00 79.00 86 TRP A CA 1
ATOM 693 C C . TRP A 1 86 ? 17.285 0.925 -21.039 1.00 79.00 86 TRP A C 1
ATOM 695 O O . TRP A 1 86 ? 17.949 1.354 -21.979 1.00 79.00 86 TRP A O 1
ATOM 705 N N . ILE A 1 87 ? 17.843 0.282 -20.011 1.00 76.25 87 ILE A N 1
ATOM 706 C CA . ILE A 1 87 ? 19.287 0.038 -19.897 1.00 76.25 87 ILE A CA 1
ATOM 707 C C . ILE A 1 87 ? 19.806 -0.776 -21.093 1.00 76.25 87 ILE A C 1
ATOM 709 O O . ILE A 1 87 ? 20.815 -0.403 -21.699 1.00 76.25 87 ILE A O 1
ATOM 713 N N . SER A 1 88 ? 19.119 -1.855 -21.482 1.00 74.75 88 SER A N 1
ATOM 714 C CA . SER A 1 88 ? 19.531 -2.672 -22.633 1.00 74.75 88 SER A CA 1
ATOM 715 C C . SER A 1 88 ? 19.476 -1.896 -23.955 1.00 74.75 88 SER A C 1
ATOM 717 O O . SER A 1 88 ? 20.381 -2.021 -24.776 1.00 74.75 88 SER A O 1
ATOM 719 N N . THR A 1 89 ? 18.476 -1.032 -24.153 1.00 70.00 89 THR A N 1
ATOM 720 C CA . THR A 1 89 ? 18.417 -0.164 -25.345 1.00 70.00 89 THR A CA 1
ATOM 721 C C . THR A 1 89 ? 19.470 0.949 -25.335 1.00 70.00 89 THR A C 1
ATOM 723 O O . THR A 1 89 ? 20.088 1.208 -26.364 1.00 70.00 89 THR A O 1
ATOM 726 N N . ALA A 1 90 ? 19.734 1.571 -24.181 1.00 66.75 90 ALA A N 1
ATOM 727 C CA . ALA A 1 90 ? 20.709 2.654 -24.047 1.00 66.75 90 ALA A CA 1
ATOM 728 C C . ALA A 1 90 ? 22.146 2.163 -24.279 1.00 66.75 90 ALA A C 1
ATOM 730 O O . ALA A 1 90 ? 22.907 2.789 -25.015 1.00 66.75 90 ALA A O 1
ATOM 731 N N . THR A 1 91 ? 22.500 0.998 -23.724 1.00 58.62 91 THR A N 1
ATOM 732 C CA . THR A 1 91 ? 23.806 0.355 -23.966 1.00 58.62 91 THR A CA 1
ATOM 733 C C . THR A 1 91 ? 24.060 0.020 -25.439 1.00 58.62 91 THR A C 1
ATOM 735 O O . THR A 1 91 ? 25.220 -0.047 -25.844 1.00 58.62 91 THR A O 1
ATOM 738 N N . ALA A 1 92 ? 23.006 -0.137 -26.247 1.00 58.97 92 ALA A N 1
ATOM 739 C CA . ALA A 1 92 ? 23.113 -0.379 -27.682 1.00 58.97 92 ALA A CA 1
ATOM 740 C C . ALA A 1 92 ? 23.260 0.904 -28.527 1.00 58.97 92 ALA A C 1
ATOM 742 O O . ALA A 1 92 ? 23.692 0.797 -29.674 1.00 58.97 92 ALA A O 1
ATOM 743 N N . GLN A 1 93 ? 22.902 2.089 -28.005 1.00 55.06 93 GLN A N 1
ATOM 744 C CA . GLN A 1 93 ? 22.762 3.306 -28.823 1.00 55.06 93 GLN A CA 1
ATOM 745 C C . GLN A 1 93 ? 23.729 4.459 -28.500 1.00 55.06 93 GLN A C 1
ATOM 747 O O . GLN A 1 93 ? 24.179 5.081 -29.455 1.00 55.06 93 GLN A O 1
ATOM 752 N N . ASP A 1 94 ? 24.122 4.741 -27.251 1.00 51.94 94 ASP A N 1
ATOM 753 C CA . ASP A 1 94 ? 25.207 5.699 -26.929 1.00 51.94 94 ASP A CA 1
ATOM 754 C C . ASP A 1 94 ? 25.516 5.690 -25.415 1.00 51.94 94 ASP A C 1
ATOM 756 O O . ASP A 1 94 ? 24.611 5.628 -24.584 1.00 51.94 94 ASP A O 1
ATOM 760 N N . ARG A 1 95 ? 26.793 5.804 -25.025 1.00 54.00 95 ARG A N 1
ATOM 761 C CA . ARG A 1 95 ? 27.271 5.715 -23.622 1.00 54.00 95 ARG A CA 1
ATOM 762 C C . ARG A 1 95 ? 27.145 7.022 -22.822 1.00 54.00 95 ARG A C 1
ATOM 764 O O . ARG A 1 95 ? 27.585 7.074 -21.677 1.00 54.00 95 ARG A O 1
ATOM 771 N N . ASN A 1 96 ? 26.582 8.081 -23.406 1.00 50.53 96 ASN A N 1
ATOM 772 C CA . ASN A 1 96 ? 26.560 9.430 -22.821 1.00 50.53 96 ASN A CA 1
ATOM 773 C C . ASN A 1 96 ? 25.248 9.828 -22.118 1.00 50.53 96 ASN A C 1
ATOM 775 O O . ASN A 1 96 ? 25.103 10.982 -21.703 1.00 50.53 96 ASN A O 1
ATOM 779 N N . MET A 1 97 ? 24.282 8.918 -21.952 1.00 53.25 97 MET A N 1
ATOM 780 C CA . MET A 1 97 ? 23.064 9.231 -21.196 1.00 53.25 97 MET A CA 1
ATOM 781 C C . MET A 1 97 ? 23.381 9.347 -19.700 1.00 53.25 97 MET A C 1
ATOM 783 O O . MET A 1 97 ? 23.778 8.382 -19.054 1.00 53.25 97 MET A O 1
ATOM 787 N N . ARG A 1 98 ? 23.179 10.537 -19.119 1.00 53.50 98 ARG A N 1
ATO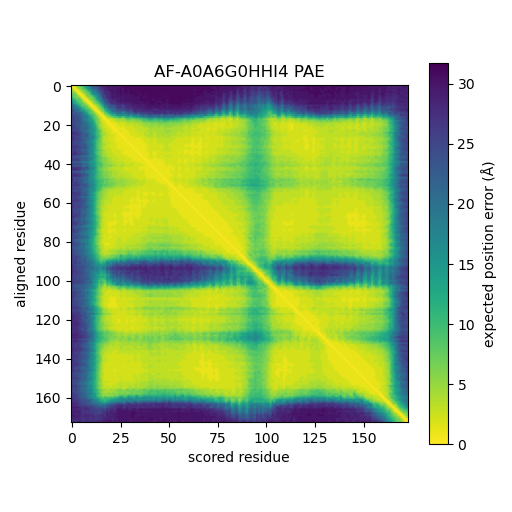M 788 C CA . ARG A 1 98 ? 23.181 10.712 -17.659 1.00 53.50 98 ARG A CA 1
AT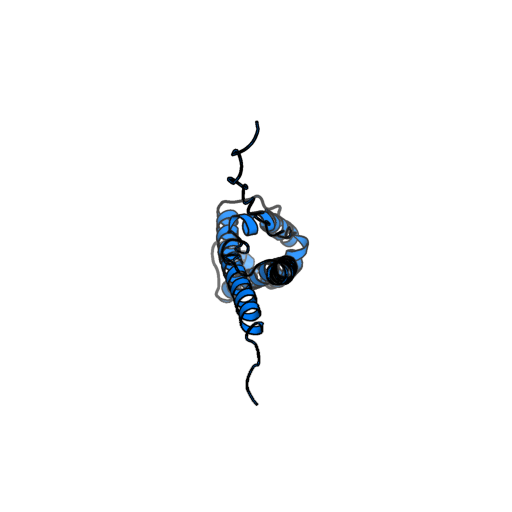OM 789 C C . ARG A 1 98 ? 22.002 9.924 -17.090 1.00 53.50 98 ARG A C 1
ATOM 791 O O . ARG A 1 98 ? 20.863 10.370 -17.148 1.00 53.50 98 ARG A O 1
ATOM 798 N N . HIS A 1 99 ? 22.289 8.729 -16.585 1.00 54.78 99 HIS 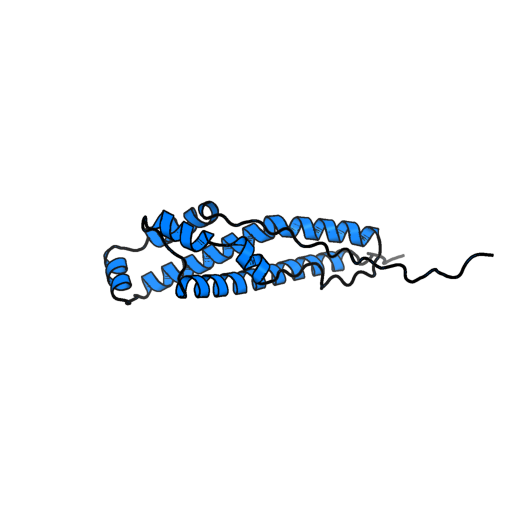A N 1
ATOM 799 C CA . HIS A 1 99 ? 21.285 7.750 -16.178 1.00 54.78 99 HIS A CA 1
ATOM 800 C C . HIS A 1 99 ? 20.395 8.211 -15.010 1.00 54.78 99 HIS A C 1
ATOM 802 O O . HIS A 1 99 ? 19.306 7.685 -14.857 1.00 54.78 99 HIS A O 1
ATOM 808 N N . HIS A 1 100 ? 20.804 9.183 -14.193 1.00 52.00 100 HIS A N 1
ATOM 809 C CA . HIS A 1 100 ? 20.146 9.437 -12.906 1.00 52.00 100 HIS A CA 1
ATOM 810 C C . HIS A 1 100 ? 18.764 10.113 -12.972 1.00 52.00 100 HIS A C 1
ATOM 812 O O . HIS A 1 100 ? 17.936 9.834 -12.108 1.00 52.00 100 HIS A O 1
ATOM 818 N N . ASP A 1 101 ? 18.473 10.927 -13.991 1.00 53.03 101 ASP A N 1
ATOM 819 C CA . ASP A 1 101 ? 17.237 11.733 -14.017 1.00 53.03 101 AS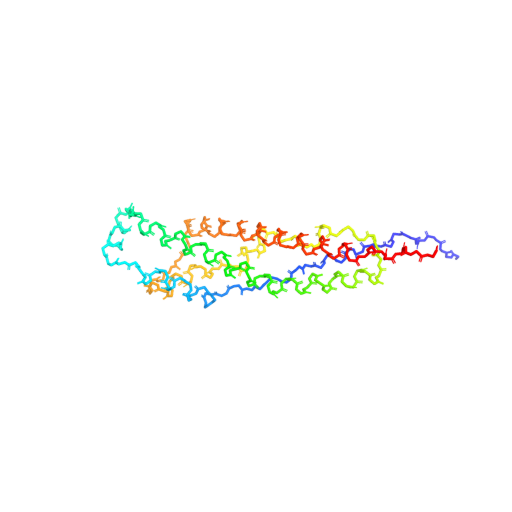P A CA 1
ATOM 820 C C . ASP A 1 101 ? 16.036 11.022 -14.679 1.00 53.03 101 ASP A C 1
ATOM 822 O O . ASP A 1 101 ? 14.928 11.551 -14.668 1.00 53.03 101 ASP A O 1
ATOM 826 N N . TYR A 1 102 ? 16.227 9.820 -15.240 1.00 56.91 102 TYR A N 1
ATOM 827 C CA . TYR A 1 102 ? 15.186 9.106 -16.003 1.00 56.91 102 TYR A CA 1
ATOM 828 C C . TYR A 1 102 ? 14.408 8.052 -15.205 1.00 56.91 102 TYR A C 1
ATOM 830 O O . TYR A 1 102 ? 13.392 7.563 -15.688 1.00 56.91 102 TYR A O 1
ATOM 838 N N . TYR A 1 103 ? 14.873 7.677 -14.011 1.00 65.94 103 TYR A N 1
ATOM 839 C CA . TYR A 1 103 ? 14.355 6.500 -13.298 1.00 65.94 103 TYR A CA 1
ATOM 840 C C . TYR A 1 103 ? 13.842 6.793 -11.888 1.00 65.94 103 TYR A C 1
ATOM 842 O O . TYR A 1 103 ? 13.469 5.861 -11.179 1.00 65.94 103 TYR A O 1
ATOM 850 N N . SER A 1 104 ? 13.855 8.054 -11.448 1.00 73.31 104 SER A N 1
ATOM 851 C CA . SER A 1 104 ? 13.399 8.390 -10.103 1.00 73.31 104 SER A CA 1
ATOM 852 C C . SER A 1 104 ? 11.878 8.490 -10.063 1.00 73.31 104 SER A C 1
ATOM 854 O O . SER A 1 104 ? 11.250 9.195 -10.853 1.00 73.31 104 SER A O 1
ATOM 856 N N . LEU A 1 105 ? 11.279 7.767 -9.122 1.00 83.69 105 LEU A N 1
ATOM 857 C CA . LEU A 1 105 ? 9.865 7.911 -8.812 1.00 83.69 105 LEU A CA 1
ATOM 858 C C . LEU A 1 105 ? 9.690 9.050 -7.817 1.00 83.69 105 LEU A C 1
ATOM 860 O O . LEU A 1 105 ? 10.398 9.132 -6.805 1.00 83.69 105 LEU A O 1
ATOM 864 N N . THR A 1 106 ? 8.739 9.933 -8.107 1.00 89.00 106 THR A N 1
ATOM 865 C CA . THR A 1 106 ? 8.344 10.991 -7.181 1.00 89.00 106 THR A CA 1
ATOM 866 C C . THR A 1 106 ? 7.299 10.477 -6.202 1.00 89.00 106 THR A C 1
ATOM 868 O O . THR A 1 106 ? 6.630 9.467 -6.426 1.00 89.00 106 THR A O 1
ATOM 871 N N . GLU A 1 107 ? 7.124 11.208 -5.105 1.00 89.25 107 GLU A N 1
ATOM 872 C CA . GLU A 1 107 ? 6.059 10.912 -4.149 1.00 89.25 107 GLU A CA 1
ATOM 873 C C . GLU A 1 107 ? 4.678 11.003 -4.799 1.00 89.25 107 GLU A C 1
ATOM 875 O O . GLU A 1 107 ? 3.827 10.161 -4.540 1.00 89.25 107 GLU A O 1
ATOM 880 N N . ASP A 1 108 ? 4.486 11.959 -5.710 1.00 90.50 108 ASP A N 1
ATOM 881 C CA . ASP A 1 108 ? 3.235 12.121 -6.450 1.00 90.50 108 ASP A CA 1
ATOM 882 C C . ASP A 1 108 ? 2.938 10.920 -7.350 1.00 90.50 108 ASP A C 1
ATOM 884 O O . ASP A 1 108 ? 1.776 10.560 -7.519 1.00 90.50 108 ASP A O 1
ATOM 888 N N . ASN A 1 109 ? 3.964 10.261 -7.907 1.00 90.69 109 ASN A N 1
ATOM 889 C CA . ASN A 1 109 ? 3.758 9.026 -8.666 1.00 90.69 109 ASN A CA 1
ATOM 890 C C . ASN A 1 109 ? 3.201 7.915 -7.770 1.00 90.69 109 ASN A C 1
ATOM 892 O O . ASN A 1 109 ? 2.261 7.227 -8.163 1.00 90.69 109 ASN A O 1
ATOM 896 N N . VAL A 1 110 ? 3.737 7.780 -6.555 1.00 92.75 110 VAL A N 1
ATOM 897 C CA . VAL A 1 110 ? 3.279 6.786 -5.577 1.00 92.75 110 VAL A CA 1
ATOM 898 C C . VAL A 1 110 ? 1.895 7.146 -5.027 1.00 92.75 110 VAL A C 1
ATOM 900 O O . VAL A 1 110 ? 1.009 6.297 -4.987 1.00 92.75 110 VAL A O 1
ATOM 903 N N . LYS A 1 111 ? 1.651 8.413 -4.673 1.00 93.88 111 LYS A N 1
ATOM 904 C CA . LYS A 1 111 ? 0.331 8.888 -4.223 1.00 93.88 111 LYS A CA 1
ATOM 905 C C . LYS A 1 111 ? -0.735 8.682 -5.298 1.00 93.88 111 LYS A C 1
ATOM 907 O O . LYS A 1 111 ? -1.831 8.242 -4.973 1.00 93.88 111 LYS A O 1
ATOM 912 N N . ALA A 1 112 ? -0.424 8.956 -6.566 1.00 92.62 112 ALA A N 1
ATOM 913 C CA . ALA A 1 112 ? -1.345 8.722 -7.679 1.00 92.62 112 ALA A CA 1
ATOM 914 C C . ALA A 1 112 ? -1.609 7.227 -7.919 1.00 92.62 112 ALA A C 1
ATOM 916 O O . ALA A 1 112 ? -2.732 6.855 -8.245 1.00 92.62 112 ALA A O 1
ATOM 917 N N . SER A 1 113 ? -0.590 6.385 -7.730 1.00 93.81 113 SER A N 1
ATOM 918 C CA . SER A 1 113 ? -0.694 4.925 -7.802 1.00 93.81 113 SER A CA 1
ATOM 919 C C . SER A 1 113 ? -1.633 4.360 -6.732 1.00 93.81 113 SER A C 1
ATOM 921 O O . SER A 1 113 ? -2.474 3.521 -7.042 1.00 93.81 113 SER A O 1
ATOM 923 N N . ILE A 1 114 ? -1.543 4.854 -5.494 1.00 94.38 114 ILE A N 1
ATOM 924 C CA . ILE A 1 114 ? -2.383 4.410 -4.370 1.00 94.38 114 ILE A CA 1
ATOM 925 C C . ILE A 1 114 ? -3.785 5.044 -4.415 1.00 94.38 114 ILE A C 1
ATOM 927 O O . ILE A 1 114 ? -4.782 4.393 -4.109 1.00 94.38 114 ILE A O 1
ATOM 931 N N . GLY A 1 115 ? -3.886 6.323 -4.781 1.00 91.62 115 GLY A N 1
ATOM 932 C CA . GLY A 1 115 ? -5.151 7.043 -4.914 1.00 91.62 115 GLY A CA 1
ATOM 933 C C . GLY A 1 115 ? -5.987 7.057 -3.629 1.00 91.62 115 GLY A C 1
ATOM 934 O O . GLY A 1 115 ? -5.559 7.592 -2.606 1.00 91.62 115 GLY A O 1
ATOM 935 N N . ASN A 1 116 ? -7.198 6.498 -3.719 1.00 91.38 116 ASN A N 1
ATOM 936 C CA . ASN A 1 116 ? -8.142 6.328 -2.603 1.00 91.38 116 ASN A CA 1
ATOM 937 C C . ASN A 1 116 ? -8.258 4.853 -2.172 1.00 91.38 116 ASN A C 1
ATOM 939 O O . ASN A 1 116 ? -9.200 4.480 -1.473 1.00 91.38 116 ASN A O 1
ATOM 943 N N . SER A 1 117 ? -7.348 3.987 -2.629 1.00 91.31 117 SER A N 1
ATOM 944 C CA . SER A 1 117 ? -7.436 2.547 -2.373 1.00 91.31 117 SER A CA 1
ATOM 945 C C . SER A 1 117 ? -7.297 2.207 -0.895 1.00 91.31 117 SER A C 1
ATOM 947 O O . SER A 1 117 ? -7.870 1.213 -0.468 1.00 91.31 117 SER A O 1
ATOM 949 N N . PHE A 1 118 ? -6.626 3.053 -0.103 1.00 88.25 118 PHE A N 1
ATOM 950 C CA . PHE A 1 118 ? -6.613 2.920 1.353 1.00 88.25 118 PHE A CA 1
ATOM 951 C C . PHE A 1 118 ? -7.984 3.120 1.971 1.00 88.25 118 PHE A C 1
ATOM 953 O O . PHE A 1 118 ? -8.489 2.195 2.599 1.00 88.25 118 PHE A O 1
ATOM 960 N N . ASP A 1 119 ? -8.588 4.293 1.769 1.00 91.88 119 ASP A N 1
ATOM 961 C CA . ASP A 1 119 ? -9.895 4.611 2.346 1.00 91.88 119 ASP A CA 1
ATOM 962 C C . ASP A 1 119 ? -10.910 3.530 1.942 1.00 91.88 119 ASP A C 1
ATOM 964 O O . ASP A 1 119 ? -11.598 2.947 2.778 1.00 91.88 119 ASP A O 1
ATOM 968 N N . ARG A 1 120 ? -10.911 3.156 0.656 1.00 93.00 120 ARG A N 1
ATOM 969 C CA . ARG A 1 120 ? -11.790 2.108 0.140 1.00 93.00 120 ARG A CA 1
ATOM 970 C C . ARG A 1 120 ? -11.532 0.741 0.783 1.00 93.00 120 ARG A C 1
ATOM 972 O O . ARG A 1 120 ? -12.491 0.110 1.207 1.00 93.00 120 ARG A O 1
ATOM 979 N N . CYS A 1 121 ? -10.274 0.311 0.891 1.00 94.06 121 CYS A N 1
ATOM 980 C CA . CYS A 1 121 ? -9.911 -0.968 1.506 1.00 94.06 121 CYS A CA 1
ATOM 981 C C . CYS A 1 121 ? -10.339 -1.028 2.978 1.00 94.06 121 CYS A C 1
ATOM 983 O O . CYS A 1 121 ? -11.002 -1.976 3.388 1.00 94.06 121 CYS A O 1
ATOM 985 N N . PHE A 1 122 ? -10.044 0.008 3.769 1.00 91.75 122 PHE A N 1
ATOM 986 C CA . PHE A 1 122 ? -10.488 0.055 5.163 1.00 91.75 122 PHE A CA 1
ATOM 987 C C . PHE A 1 122 ? -12.014 0.039 5.271 1.00 91.75 122 PHE A C 1
ATOM 989 O O . PHE A 1 122 ? -12.547 -0.628 6.157 1.00 91.75 122 PHE A O 1
ATOM 996 N N . GLY A 1 123 ? -12.728 0.709 4.363 1.00 91.75 123 GLY A N 1
ATOM 997 C CA . GLY A 1 123 ? -14.186 0.664 4.354 1.00 91.75 123 GLY A CA 1
ATOM 998 C C . GLY A 1 123 ? -14.769 -0.694 3.965 1.00 91.75 123 GLY A C 1
ATOM 999 O O . GLY A 1 123 ? -15.753 -1.129 4.560 1.00 91.75 123 GLY A O 1
ATOM 1000 N N . GLU A 1 124 ? -14.138 -1.389 3.018 1.00 93.00 124 GLU A N 1
ATOM 1001 C CA . GLU A 1 124 ? -14.495 -2.754 2.613 1.00 93.00 124 GLU A CA 1
ATOM 1002 C C . GLU A 1 124 ? -14.259 -3.751 3.762 1.00 93.00 124 GLU A C 1
ATOM 1004 O O . GLU A 1 124 ? -15.163 -4.516 4.096 1.00 93.00 124 GLU A O 1
A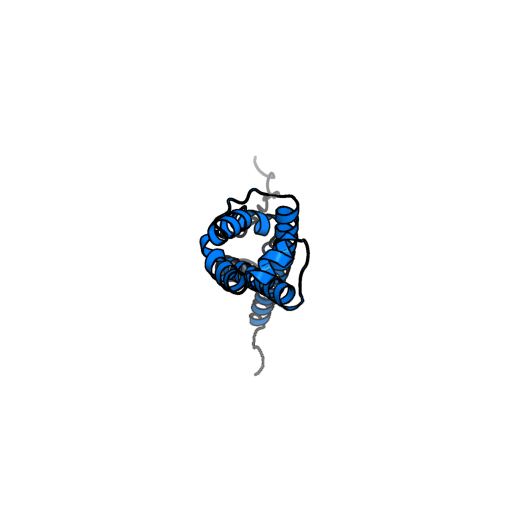TOM 1009 N N . VAL A 1 125 ? -13.103 -3.686 4.433 1.00 92.81 125 VAL A N 1
ATOM 1010 C CA . VAL A 1 125 ? -12.735 -4.621 5.515 1.00 92.81 125 VAL A CA 1
ATOM 1011 C C . VAL A 1 125 ? -13.530 -4.378 6.799 1.00 92.81 125 VAL A C 1
ATOM 1013 O O . VAL A 1 125 ? -13.951 -5.327 7.456 1.00 92.81 125 VAL A O 1
ATOM 1016 N N . THR A 1 126 ? -13.754 -3.118 7.177 1.00 89.31 126 THR A N 1
ATOM 1017 C CA . THR A 1 126 ? -14.505 -2.788 8.404 1.00 89.31 126 THR A CA 1
ATOM 1018 C C . THR A 1 126 ? -16.021 -2.829 8.205 1.00 89.31 126 THR A C 1
ATOM 1020 O O . THR A 1 126 ? -16.771 -2.800 9.179 1.00 89.31 126 THR A O 1
ATOM 1023 N N . GLY A 1 127 ? -16.494 -2.857 6.954 1.00 90.88 127 GLY A N 1
ATOM 1024 C CA . GLY A 1 127 ? -17.910 -2.700 6.617 1.00 90.88 127 GLY A CA 1
ATOM 1025 C C . GLY A 1 127 ? -18.462 -1.295 6.890 1.00 90.88 127 GLY A C 1
ATOM 1026 O O . GLY A 1 127 ? -19.674 -1.085 6.801 1.00 90.88 127 GLY A O 1
ATOM 1027 N N . ILE A 1 128 ? -17.598 -0.332 7.228 1.00 88.12 128 ILE A N 1
ATOM 1028 C CA . ILE A 1 128 ? -17.957 1.059 7.509 1.00 88.12 128 ILE A CA 1
ATOM 1029 C C . ILE A 1 128 ? -17.421 1.914 6.363 1.00 88.12 128 ILE A C 1
ATOM 1031 O O . ILE A 1 128 ? -16.207 2.042 6.248 1.00 88.12 128 ILE A O 1
ATOM 1035 N N . PRO A 1 129 ? -18.276 2.537 5.531 1.00 87.69 129 PRO A N 1
ATOM 1036 C CA . PRO A 1 129 ? -17.813 3.417 4.465 1.00 87.69 129 PRO A CA 1
ATOM 1037 C C . PRO A 1 129 ? -16.848 4.477 5.005 1.00 87.69 129 PRO A C 1
ATOM 1039 O O . PRO A 1 129 ? -17.204 5.239 5.902 1.00 87.69 129 PRO A O 1
ATOM 1042 N N . GLN A 1 130 ? -15.635 4.507 4.458 1.00 87.56 130 GLN A N 1
ATOM 1043 C CA . GLN A 1 130 ? -14.620 5.487 4.828 1.00 87.56 130 GLN A CA 1
ATOM 1044 C C . GLN A 1 130 ? -14.572 6.593 3.780 1.00 87.56 130 GLN A C 1
ATOM 1046 O O . GLN A 1 130 ? -14.425 6.338 2.581 1.00 87.56 130 GLN A O 1
ATOM 1051 N N . GLU A 1 131 ? -14.685 7.829 4.251 1.00 88.69 131 GLU A N 1
ATOM 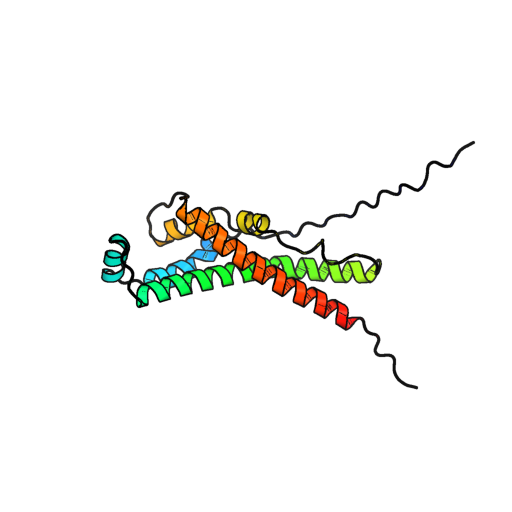1052 C CA . GLU A 1 131 ? -14.381 9.016 3.464 1.00 88.69 131 GLU A CA 1
ATOM 1053 C C . GLU A 1 131 ? -12.952 9.469 3.754 1.00 88.69 131 GLU A C 1
ATOM 1055 O O . GLU A 1 131 ? -12.410 9.240 4.835 1.00 88.69 131 GLU A O 1
ATOM 1060 N N . ARG A 1 132 ? -12.345 10.145 2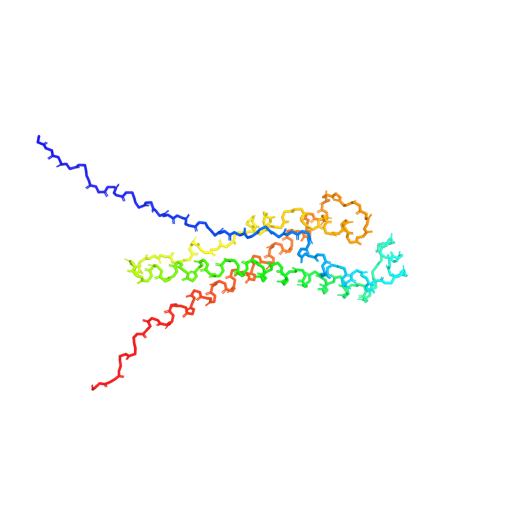.779 1.00 88.94 132 ARG A N 1
ATOM 1061 C CA . ARG A 1 132 ? -10.990 10.670 2.920 1.00 88.94 132 ARG A CA 1
ATOM 1062 C C . ARG A 1 132 ? -10.948 11.718 4.035 1.00 88.94 132 ARG A C 1
ATOM 1064 O O . ARG A 1 132 ? -11.637 12.735 3.947 1.00 88.94 132 ARG A O 1
ATOM 1071 N N . SER A 1 133 ? -10.121 11.485 5.049 1.00 90.31 133 SER A N 1
ATOM 1072 C CA . SER A 1 133 ? -9.939 12.373 6.200 1.00 90.31 133 SER A CA 1
ATOM 1073 C C . SER A 1 133 ? -8.555 13.025 6.193 1.00 90.31 133 SER A C 1
ATOM 1075 O O . SER A 1 133 ? -7.688 12.686 5.385 1.00 90.31 133 SER A O 1
ATOM 1077 N N . ASN A 1 134 ? -8.323 13.978 7.098 1.00 92.94 134 ASN A N 1
ATOM 1078 C CA . ASN A 1 134 ? -6.993 14.572 7.252 1.00 92.94 134 ASN A CA 1
ATOM 1079 C C . ASN A 1 134 ? -5.980 13.523 7.732 1.00 92.94 134 ASN A C 1
ATOM 1081 O O . ASN A 1 134 ? -4.850 13.481 7.251 1.00 92.94 134 ASN A O 1
ATOM 1085 N N . GLU A 1 135 ? -6.398 12.648 8.642 1.00 90.38 135 GLU A N 1
ATOM 1086 C CA . GLU A 1 135 ? -5.594 11.558 9.185 1.00 90.38 135 GLU A CA 1
ATOM 1087 C C . GLU A 1 135 ? -5.274 10.522 8.104 1.00 90.38 135 GLU A C 1
ATOM 1089 O O . GLU A 1 135 ? -4.129 10.081 8.003 1.00 90.38 135 GLU A O 1
ATOM 1094 N N . SER A 1 136 ? -6.244 10.182 7.244 1.00 90.31 136 SER A N 1
ATOM 1095 C CA . SER A 1 136 ? -6.010 9.245 6.141 1.00 90.31 136 SER A CA 1
ATOM 1096 C C . SER A 1 136 ? -5.099 9.839 5.066 1.00 90.31 136 SER A C 1
ATOM 1098 O O . SER A 1 136 ? -4.245 9.136 4.521 1.00 90.31 136 SER A O 1
ATOM 1100 N N . VAL A 1 137 ? -5.182 11.155 4.828 1.00 92.94 137 VAL A N 1
ATOM 1101 C CA . VAL A 1 137 ? -4.207 11.874 4.000 1.00 92.94 137 VAL A CA 1
ATOM 1102 C C . VAL A 1 137 ? -2.813 11.760 4.603 1.00 92.94 137 VAL A C 1
ATOM 1104 O O . VAL A 1 137 ? -1.918 11.313 3.894 1.00 92.94 137 VAL A O 1
ATOM 1107 N N . ILE A 1 138 ? -2.625 12.090 5.885 1.00 93.94 138 ILE A N 1
ATOM 1108 C CA . ILE A 1 138 ? -1.314 12.012 6.557 1.00 93.94 138 ILE A CA 1
ATOM 1109 C C . ILE A 1 138 ? -0.734 10.595 6.463 1.00 93.94 138 ILE A C 1
ATOM 1111 O O . ILE A 1 138 ? 0.436 10.433 6.109 1.00 93.94 138 ILE A O 1
ATOM 1115 N N . LEU A 1 139 ? -1.548 9.566 6.715 1.00 92.06 139 LEU A N 1
ATOM 1116 C CA . LEU A 1 139 ? -1.127 8.171 6.594 1.00 92.06 139 LEU A CA 1
ATOM 1117 C C . LEU A 1 139 ? -0.669 7.838 5.166 1.00 92.06 139 LEU A C 1
ATOM 1119 O O . LEU A 1 139 ? 0.392 7.237 4.983 1.00 92.06 139 LEU A O 1
ATOM 1123 N N . LEU A 1 140 ? -1.419 8.277 4.150 1.00 93.69 140 LEU A N 1
ATOM 1124 C CA . LEU A 1 140 ? -1.026 8.121 2.750 1.00 93.69 140 LEU A CA 1
ATOM 1125 C C . LEU A 1 140 ? 0.312 8.813 2.457 1.00 93.69 140 LEU A C 1
ATOM 1127 O O . LEU A 1 140 ? 1.128 8.248 1.733 1.00 93.69 140 LEU A O 1
ATOM 1131 N N . GLU A 1 141 ? 0.560 10.012 2.988 1.00 95.19 141 GLU A N 1
ATOM 1132 C CA . GLU A 1 141 ? 1.835 10.712 2.776 1.00 95.19 141 GLU A CA 1
ATOM 1133 C C . GLU A 1 141 ? 3.009 9.954 3.393 1.00 95.19 141 GLU A C 1
ATOM 1135 O O . GLU A 1 141 ? 4.046 9.789 2.747 1.00 95.19 141 GLU A O 1
ATOM 1140 N N . MET A 1 142 ? 2.833 9.440 4.612 1.00 95.62 142 MET A N 1
ATOM 1141 C CA . MET A 1 142 ? 3.851 8.644 5.297 1.00 95.62 142 MET A CA 1
ATOM 1142 C C . MET A 1 142 ? 4.189 7.374 4.512 1.00 95.62 142 MET A C 1
ATOM 1144 O O . MET A 1 142 ? 5.364 7.112 4.246 1.00 95.62 142 MET A O 1
ATOM 1148 N N . ILE A 1 143 ? 3.169 6.627 4.083 1.00 94.75 143 ILE A N 1
ATOM 1149 C CA . ILE A 1 143 ? 3.354 5.404 3.293 1.00 94.75 143 ILE A CA 1
ATOM 1150 C C . ILE A 1 143 ? 3.979 5.734 1.937 1.00 94.75 143 ILE A C 1
ATOM 1152 O O . ILE A 1 143 ? 4.955 5.101 1.544 1.00 94.75 143 ILE A O 1
ATOM 1156 N N . ALA A 1 144 ? 3.479 6.748 1.227 1.00 95.94 144 ALA A N 1
ATOM 1157 C CA . ALA A 1 144 ? 4.004 7.116 -0.085 1.00 95.94 144 ALA A CA 1
ATOM 1158 C C . ALA A 1 144 ? 5.473 7.553 -0.023 1.00 95.94 144 ALA A C 1
ATOM 1160 O O . ALA A 1 144 ? 6.258 7.204 -0.907 1.00 95.94 144 ALA A O 1
ATOM 1161 N N . SER A 1 145 ? 5.862 8.288 1.021 1.00 96.56 145 SER A N 1
ATOM 1162 C CA . SER A 1 145 ? 7.247 8.706 1.237 1.00 96.56 145 SER A CA 1
ATOM 1163 C C . SER A 1 145 ? 8.174 7.512 1.489 1.00 96.56 145 SER A C 1
ATOM 1165 O O . SER A 1 145 ? 9.245 7.430 0.877 1.00 96.56 145 SER A O 1
ATOM 1167 N N . GLU A 1 146 ? 7.749 6.557 2.320 1.00 97.12 146 GLU A N 1
ATOM 1168 C CA . GLU A 1 146 ? 8.525 5.346 2.609 1.00 97.12 146 GLU A CA 1
ATOM 1169 C C . GLU A 1 146 ? 8.615 4.417 1.388 1.00 97.12 146 GLU A C 1
ATOM 1171 O O . GLU A 1 146 ? 9.706 3.972 1.029 1.00 97.12 146 GLU A O 1
ATOM 1176 N N . VAL A 1 147 ? 7.507 4.190 0.677 1.00 96.56 147 VAL A N 1
ATOM 1177 C CA . VAL A 1 147 ? 7.489 3.429 -0.582 1.00 96.56 147 VAL A CA 1
ATOM 1178 C C . VAL A 1 147 ? 8.429 4.071 -1.604 1.00 96.56 147 VAL A C 1
ATOM 1180 O O . VAL A 1 147 ? 9.303 3.398 -2.143 1.00 96.56 147 VAL A O 1
ATOM 1183 N N . LYS A 1 148 ? 8.322 5.386 -1.838 1.00 95.25 148 LYS A N 1
ATOM 1184 C CA . LYS A 1 148 ? 9.215 6.135 -2.742 1.00 95.25 148 LYS A CA 1
ATOM 1185 C C . LYS A 1 148 ? 10.686 5.900 -2.406 1.00 95.25 148 LYS A C 1
ATOM 1187 O O . LYS A 1 148 ? 11.494 5.692 -3.310 1.00 95.25 148 LYS A O 1
ATOM 1192 N N . LYS A 1 149 ? 11.042 5.962 -1.120 1.00 95.25 149 LYS A N 1
ATOM 1193 C CA . LYS A 1 149 ? 12.412 5.724 -0.659 1.00 95.25 149 LYS A CA 1
ATOM 1194 C C . LYS A 1 149 ? 12.874 4.313 -1.032 1.00 95.25 149 LYS A C 1
ATOM 1196 O O . LYS A 1 149 ? 13.882 4.187 -1.723 1.00 95.25 149 LYS A O 1
ATOM 1201 N N . ARG A 1 150 ? 12.112 3.281 -0.655 1.00 95.88 150 ARG A N 1
ATOM 1202 C CA . ARG A 1 150 ? 12.439 1.869 -0.938 1.00 95.88 150 ARG A CA 1
ATOM 1203 C C . ARG A 1 150 ? 12.557 1.584 -2.433 1.00 95.88 150 ARG A C 1
ATOM 1205 O O . ARG A 1 150 ? 13.484 0.901 -2.863 1.00 95.88 150 ARG A O 1
ATOM 1212 N N . LEU A 1 151 ? 11.644 2.143 -3.228 1.00 93.19 151 LEU A N 1
ATOM 1213 C CA . LEU A 1 151 ? 11.674 2.043 -4.684 1.00 93.19 151 LEU A CA 1
ATOM 1214 C C . LEU A 1 151 ? 12.969 2.636 -5.230 1.00 93.19 151 LEU A C 1
ATOM 1216 O O . LEU A 1 151 ? 13.742 1.930 -5.866 1.00 93.19 151 LEU A O 1
ATOM 1220 N N . ASN A 1 152 ? 13.253 3.903 -4.935 1.00 91.06 152 ASN A N 1
ATOM 1221 C CA . ASN A 1 152 ? 14.438 4.572 -5.468 1.00 91.06 152 ASN A CA 1
ATOM 1222 C C . ASN A 1 152 ? 15.753 3.913 -5.007 1.00 91.06 152 ASN A C 1
ATOM 1224 O O . ASN A 1 152 ? 16.692 3.837 -5.798 1.00 91.06 152 ASN A O 1
ATOM 1228 N N . GLU A 1 153 ? 15.823 3.390 -3.778 1.00 91.38 153 GLU A N 1
ATOM 1229 C CA . GLU A 1 153 ? 16.965 2.596 -3.296 1.00 91.38 153 GLU A CA 1
ATOM 1230 C C . GLU A 1 153 ? 17.153 1.305 -4.113 1.00 91.38 153 GLU A C 1
ATOM 1232 O O . GLU A 1 153 ? 18.264 1.020 -4.572 1.00 91.38 153 GLU A O 1
ATOM 1237 N N . SER A 1 154 ? 16.071 0.562 -4.366 1.00 91.19 154 SER A N 1
ATOM 1238 C CA . SER A 1 154 ? 16.092 -0.654 -5.193 1.00 91.19 154 SER A CA 1
ATOM 1239 C C . SER A 1 154 ? 16.525 -0.359 -6.635 1.00 91.19 154 SER A C 1
ATOM 1241 O O . SER A 1 154 ? 17.432 -0.999 -7.179 1.00 91.19 154 SER A O 1
ATOM 1243 N N . LEU A 1 155 ? 15.948 0.684 -7.240 1.00 87.06 155 LEU A N 1
ATOM 1244 C CA . LEU A 1 155 ? 16.260 1.097 -8.608 1.00 87.06 155 LEU A CA 1
ATOM 1245 C C . LEU A 1 155 ? 17.712 1.566 -8.754 1.00 87.06 155 LEU A C 1
ATOM 1247 O O . LEU A 1 155 ? 18.382 1.216 -9.729 1.00 87.06 155 LEU A O 1
ATOM 1251 N N . ALA A 1 156 ? 18.236 2.302 -7.770 1.00 85.50 156 ALA A N 1
ATOM 1252 C CA . ALA A 1 156 ? 19.639 2.705 -7.743 1.00 85.50 156 ALA A CA 1
ATOM 1253 C C . ALA A 1 156 ? 20.586 1.494 -7.680 1.00 85.50 156 ALA A C 1
ATOM 1255 O O . ALA A 1 156 ? 21.609 1.474 -8.377 1.00 85.50 156 ALA A O 1
ATOM 1256 N N . GLY A 1 157 ? 20.238 0.470 -6.893 1.00 84.44 157 GLY A N 1
ATOM 1257 C CA . GLY A 1 157 ? 20.972 -0.796 -6.835 1.00 84.44 15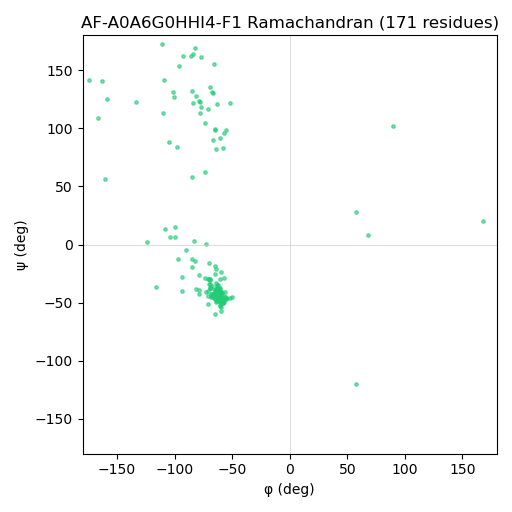7 GLY A CA 1
ATOM 1258 C C . GLY A 1 157 ? 21.006 -1.509 -8.188 1.00 84.44 157 GLY A C 1
ATOM 1259 O O . GLY A 1 157 ? 22.075 -1.911 -8.656 1.00 84.44 157 GLY A O 1
ATOM 1260 N N . LEU A 1 158 ? 19.860 -1.585 -8.867 1.00 82.50 158 LEU A N 1
ATOM 1261 C CA . LEU A 1 158 ? 19.742 -2.206 -10.186 1.00 82.50 158 LEU A CA 1
ATOM 1262 C C . LEU A 1 158 ? 20.602 -1.500 -11.239 1.00 82.50 158 LEU A C 1
ATOM 1264 O O . LEU A 1 158 ? 21.380 -2.154 -11.935 1.00 82.50 158 LEU A O 1
ATOM 1268 N N . ILE A 1 159 ? 20.522 -0.171 -11.320 1.00 77.50 159 ILE A N 1
ATOM 1269 C CA . ILE A 1 159 ? 21.314 0.630 -12.269 1.00 77.50 159 ILE A CA 1
ATOM 1270 C C . ILE A 1 159 ? 22.814 0.457 -12.001 1.00 77.50 159 ILE A C 1
ATOM 1272 O O . ILE A 1 159 ? 23.596 0.258 -12.932 1.00 77.50 159 ILE A O 1
ATOM 1276 N N . SER A 1 160 ? 23.217 0.475 -10.727 1.00 77.56 160 SER A N 1
ATOM 1277 C CA . SER A 1 160 ? 24.616 0.287 -10.328 1.00 77.56 160 SER A CA 1
ATOM 1278 C C . SER A 1 160 ? 25.144 -1.093 -10.729 1.00 77.56 160 SER A C 1
ATOM 1280 O O . SER A 1 160 ? 26.259 -1.202 -11.242 1.00 77.56 160 SER A O 1
ATOM 1282 N N . SER A 1 161 ? 24.336 -2.145 -10.555 1.00 74.94 161 SER A N 1
ATOM 1283 C CA . SER A 1 161 ? 24.707 -3.513 -10.937 1.00 74.94 161 SER A CA 1
ATOM 1284 C C . SER A 1 161 ? 24.886 -3.676 -12.452 1.00 74.94 161 SER A C 1
ATOM 1286 O O . SER A 1 161 ? 25.851 -4.298 -12.899 1.00 74.94 161 SER A O 1
ATOM 1288 N N . ALA A 1 162 ? 24.025 -3.040 -13.252 1.00 67.25 162 ALA A N 1
ATOM 1289 C CA . ALA A 1 162 ? 24.116 -3.068 -14.708 1.00 67.25 162 ALA A CA 1
ATOM 1290 C C . ALA A 1 162 ? 25.326 -2.280 -15.244 1.00 67.25 162 ALA A C 1
ATOM 1292 O O . ALA A 1 162 ? 25.897 -2.645 -16.268 1.00 67.25 162 ALA A O 1
ATOM 1293 N N . GLY A 1 163 ? 25.763 -1.228 -14.543 1.00 60.28 163 GLY A N 1
ATOM 1294 C CA . GLY A 1 163 ? 26.994 -0.502 -14.874 1.00 60.28 163 GLY A CA 1
ATOM 1295 C C . GLY A 1 163 ? 28.275 -1.310 -14.618 1.00 60.28 163 GLY A C 1
ATOM 1296 O O . GLY A 1 163 ? 29.266 -1.133 -15.326 1.00 60.28 163 GLY A O 1
ATOM 1297 N N . GLN A 1 164 ? 28.265 -2.228 -13.644 1.00 51.44 164 GLN A N 1
ATOM 1298 C CA . GLN A 1 164 ? 29.423 -3.068 -13.302 1.00 51.44 164 GLN A CA 1
ATOM 1299 C C . GLN A 1 164 ? 29.623 -4.258 -14.253 1.00 51.44 164 GLN A C 1
ATOM 1301 O O . GLN A 1 164 ? 30.760 -4.687 -14.447 1.00 51.44 164 GLN A O 1
ATOM 1306 N N . SER A 1 165 ? 28.568 -4.760 -14.907 1.00 48.31 165 SER A N 1
ATOM 1307 C CA . SER A 1 165 ? 28.678 -5.866 -15.876 1.00 48.31 165 SER A CA 1
ATOM 1308 C C . SER A 1 165 ? 29.328 -5.474 -17.214 1.00 48.31 165 SER A C 1
ATOM 1310 O O . SER A 1 165 ? 29.450 -6.316 -18.098 1.00 48.31 165 SER A O 1
ATOM 1312 N N . VAL A 1 166 ? 29.731 -4.208 -17.386 1.00 47.44 166 VAL A N 1
ATOM 1313 C CA . VAL A 1 166 ? 30.300 -3.655 -18.634 1.00 47.44 166 VAL A CA 1
ATOM 1314 C C . VAL A 1 166 ? 31.830 -3.473 -18.559 1.00 47.44 166 VAL A C 1
ATOM 1316 O O . VAL A 1 166 ? 32.439 -2.952 -19.492 1.00 47.44 166 VAL A O 1
ATOM 1319 N N . LEU A 1 167 ? 32.501 -3.928 -17.492 1.00 35.16 167 LEU A N 1
ATOM 1320 C CA . LEU A 1 167 ? 33.970 -3.965 -17.473 1.00 35.16 167 LEU A CA 1
ATOM 1321 C C . LEU A 1 167 ? 34.483 -5.156 -18.308 1.00 35.16 167 LEU A C 1
ATOM 1323 O O . LEU A 1 167 ? 34.191 -6.303 -17.961 1.00 35.16 167 LEU A O 1
ATOM 1327 N N . PRO A 1 168 ? 35.249 -4.925 -19.395 1.00 39.97 168 PRO A N 1
ATOM 1328 C CA . PRO A 1 168 ? 35.770 -6.007 -20.214 1.00 39.97 168 PRO A CA 1
ATOM 1329 C C . PRO A 1 168 ? 36.784 -6.819 -19.411 1.00 39.97 168 PRO A C 1
ATOM 1331 O O . PRO A 1 168 ? 37.712 -6.284 -18.799 1.00 39.97 168 PRO A O 1
ATOM 1334 N N . THR A 1 169 ? 36.605 -8.134 -19.436 1.00 43.00 169 THR A N 1
ATOM 1335 C CA . THR A 1 169 ? 37.551 -9.123 -18.923 1.00 43.00 169 THR A CA 1
ATOM 1336 C C . THR A 1 169 ? 38.747 -9.232 -19.876 1.00 43.00 169 THR A C 1
ATOM 1338 O O . THR A 1 169 ? 38.984 -10.280 -20.457 1.00 43.00 169 THR A O 1
ATOM 1341 N N . ASP A 1 170 ? 39.505 -8.151 -20.064 1.00 46.31 170 ASP A N 1
ATOM 1342 C CA . ASP A 1 170 ? 40.728 -8.168 -20.876 1.00 46.31 170 ASP A CA 1
ATOM 1343 C C . ASP A 1 170 ? 41.969 -8.136 -19.986 1.00 46.31 170 ASP A C 1
ATOM 1345 O O . ASP A 1 170 ? 42.509 -7.075 -19.674 1.00 46.31 170 ASP A O 1
ATOM 1349 N N . ARG A 1 171 ? 42.410 -9.334 -19.586 1.00 42.28 171 ARG A N 1
ATOM 1350 C CA . ARG A 1 171 ? 43.780 -9.730 -19.196 1.00 42.28 171 ARG A CA 1
ATOM 1351 C C . ARG A 1 171 ? 43.815 -11.264 -19.354 1.00 42.28 171 ARG A C 1
ATOM 1353 O O . ARG A 1 171 ? 42.960 -11.921 -18.779 1.00 42.28 171 ARG A O 1
ATOM 1360 N N . VAL A 1 172 ? 44.698 -11.935 -20.093 1.00 39.25 172 VAL A N 1
ATOM 1361 C CA . VAL A 1 172 ? 46.138 -11.757 -20.341 1.00 39.25 172 VAL A CA 1
ATOM 1362 C C . VAL A 1 172 ? 46.513 -12.572 -21.598 1.00 39.25 172 VAL A C 1
ATOM 1364 O O . VAL A 1 172 ? 46.068 -13.714 -21.715 1.00 39.25 172 VAL A O 1
ATOM 1367 N N . TYR A 1 173 ? 47.380 -12.038 -22.464 1.00 39.47 173 TYR A N 1
ATOM 1368 C CA . TYR A 1 173 ? 48.455 -12.813 -23.103 1.00 39.47 173 TYR A CA 1
ATOM 1369 C C . TYR A 1 173 ? 49.783 -12.162 -22.728 1.00 39.47 173 TYR A C 1
ATOM 1371 O O . TYR A 1 173 ? 49.822 -10.909 -22.716 1.00 39.47 173 TYR A O 1
#